Protein AF-A0A9D3VHL7-F1 (afdb_monomer)

Sequence (58 aa):
MCIRVVGASNRRYAYIGDVIVAVIKEAVPNTPLERLEVIRAVIVRTRKELKRDNGVII

Secondary structure (DSSP, 8-state):
-EEEETT-SS-----TT-EEEEE-S---TTSSPPTT-EEEEE----SS--B-TTS-B-

InterPro domains:
  IPR000218 Large ribosomal subunit protein uL14 [PF00238] (1-58)
  IPR000218 Large ribosomal subunit protein uL14 [PTHR11761] (1-58)
  IPR000218 Large ribosomal subunit protein uL14 [SM01374] (1-57)
  IPR036853 Large ribosomal subunit protein uL14 superfamily [G3DSA:2.40.150.20] (1-58)
  IPR036853 Large ribosomal subunit protein uL14 superfamily [SSF50193] (1-58)

Foldseek 3Di:
DFDAFPPDDDDPDDDAFTKTWDFACDDDPPDPDDHRDIDIDGHHDDPDWDQDPVRDTD

Solvent-accessible surface area (backbone atoms only — not comparable to full-atom values): 3846 Å² total; per-residue (Å²): 96,81,77,45,56,64,95,53,95,80,66,89,74,79,56,73,74,39,46,30,36,30,41,36,82,75,57,63,87,94,52,101,57,56,65,69,42,78,44,80,48,67,38,83,74,67,93,64,72,44,79,43,95,86,71,52,73,86

Mean predicted aligned error: 5.42 Å

Radius of gyration: 14.35 Å; Cα contacts (8 Å, |Δi|>4): 81; chains: 1; bounding box: 24×28×41 Å

Organism: NCBI:txid47602

Structure (mmCIF, N/CA/C/O backbone):
data_AF-A0A9D3VHL7-F1
#
_entry.id   AF-A0A9D3VHL7-F1
#
loop_
_atom_site.group_PDB
_atom_site.id
_atom_site.type_symbol
_atom_site.label_atom_id
_atom_site.label_alt_id
_atom_site.label_comp_id
_atom_site.label_asym_id
_atom_site.label_entity_id
_atom_site.label_seq_id
_atom_site.pdbx_PDB_ins_code
_atom_site.Cartn_x
_atom_site.Cartn_y
_atom_site.Cartn_z
_atom_site.occupancy
_atom_site.B_iso_or_equiv
_atom_site.auth_seq_id
_atom_site.auth_comp_id
_atom_site.auth_asym_id
_atom_site.auth_atom_id
_atom_site.pdbx_PDB_model_num
ATOM 1 N N . MET A 1 1 ? 4.046 -0.020 6.994 1.00 82.75 1 MET A N 1
ATOM 2 C CA . MET A 1 1 ? 4.317 -1.472 6.857 1.00 82.75 1 MET A CA 1
ATOM 3 C C . MET A 1 1 ? 3.349 -2.024 5.827 1.00 82.75 1 MET A C 1
ATOM 5 O O . MET A 1 1 ? 2.160 -1.770 5.968 1.00 82.75 1 MET A O 1
ATOM 9 N N . CYS A 1 2 ? 3.838 -2.710 4.794 1.00 76.81 2 CYS A N 1
ATOM 10 C CA . CYS A 1 2 ? 3.002 -3.238 3.711 1.00 76.81 2 CYS A CA 1
ATOM 11 C C . CYS A 1 2 ? 2.759 -4.730 3.937 1.00 76.81 2 CYS A C 1
ATOM 13 O O . CYS A 1 2 ? 3.704 -5.449 4.253 1.00 76.81 2 CYS A O 1
ATOM 15 N N . ILE A 1 3 ? 1.515 -5.180 3.788 1.00 81.12 3 ILE A N 1
ATOM 16 C CA . ILE A 1 3 ? 1.145 -6.584 4.002 1.00 81.12 3 ILE A CA 1
ATOM 17 C C . ILE A 1 3 ? 1.095 -7.314 2.664 1.00 81.12 3 ILE A C 1
ATOM 19 O O . ILE A 1 3 ? 1.698 -8.371 2.505 1.00 81.12 3 ILE A O 1
ATOM 23 N N . ARG A 1 4 ? 0.346 -6.763 1.701 1.00 87.06 4 ARG A N 1
ATOM 24 C CA . ARG A 1 4 ? 0.023 -7.466 0.457 1.00 87.06 4 ARG A CA 1
ATOM 25 C C . ARG A 1 4 ? -0.330 -6.507 -0.676 1.00 87.06 4 ARG A C 1
ATOM 27 O O . ARG A 1 4 ? -0.931 -5.463 -0.440 1.00 87.06 4 ARG A O 1
ATOM 34 N N . VAL A 1 5 ? -0.012 -6.900 -1.908 1.00 90.62 5 VAL A N 1
ATOM 35 C CA . VAL A 1 5 ? -0.487 -6.243 -3.137 1.00 90.62 5 VAL A CA 1
ATOM 36 C C . VAL A 1 5 ? -1.855 -6.810 -3.513 1.00 90.62 5 VAL A C 1
ATOM 38 O O . VAL A 1 5 ? -2.016 -8.028 -3.627 1.00 90.62 5 VAL A O 1
ATOM 41 N N . VAL A 1 6 ? -2.855 -5.945 -3.666 1.00 87.12 6 VAL A N 1
ATOM 42 C CA . VAL A 1 6 ? -4.227 -6.357 -3.992 1.00 87.12 6 VAL A CA 1
ATOM 43 C C . VAL A 1 6 ? -4.303 -6.786 -5.456 1.00 87.12 6 VAL A C 1
ATOM 45 O O . VAL A 1 6 ? -3.675 -6.184 -6.319 1.00 87.12 6 VAL A O 1
ATOM 48 N N . GLY A 1 7 ? -5.089 -7.827 -5.739 1.00 81.81 7 GLY A N 1
ATOM 49 C CA . GLY A 1 7 ? -5.374 -8.254 -7.112 1.00 81.81 7 GLY A CA 1
ATOM 50 C C . GLY A 1 7 ? -4.335 -9.187 -7.731 1.00 81.81 7 GLY A C 1
ATOM 51 O O . GLY A 1 7 ? -4.431 -9.492 -8.913 1.00 81.81 7 GLY A O 1
ATOM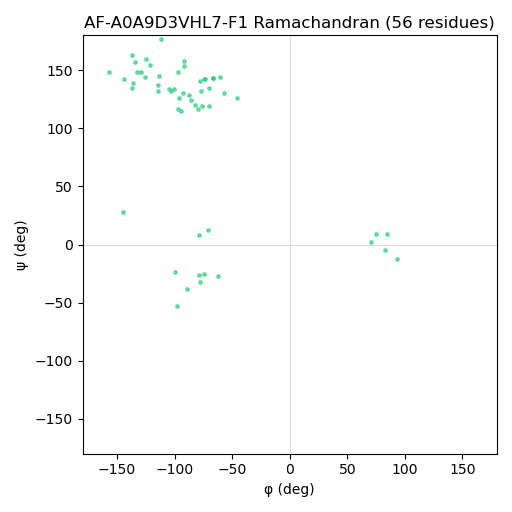 52 N N . ALA A 1 8 ? -3.367 -9.685 -6.956 1.00 75.75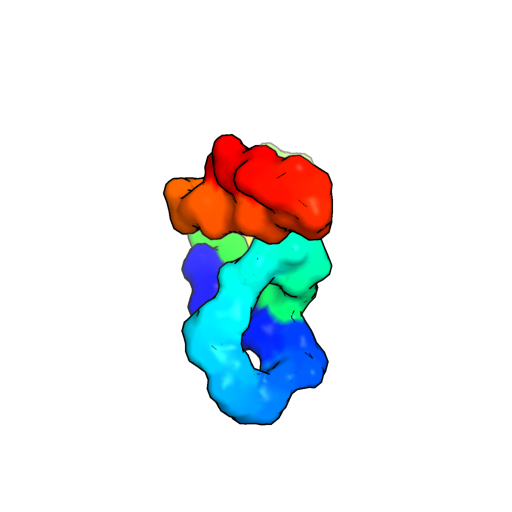 8 ALA A N 1
ATOM 53 C CA . ALA A 1 8 ? -2.411 -10.661 -7.458 1.00 75.75 8 ALA A CA 1
ATOM 54 C C . ALA A 1 8 ? -2.168 -11.816 -6.478 1.00 75.75 8 ALA A C 1
ATOM 56 O O . ALA A 1 8 ? -2.060 -11.628 -5.262 1.00 75.75 8 ALA A O 1
ATOM 57 N N . SER A 1 9 ? -2.075 -13.033 -7.024 1.00 77.38 9 SER A N 1
ATOM 58 C CA . SER A 1 9 ? -1.877 -14.248 -6.225 1.00 77.38 9 SER A CA 1
ATOM 59 C C . SER A 1 9 ? -0.428 -14.419 -5.756 1.00 77.38 9 SER A C 1
ATOM 61 O O . SER A 1 9 ? -0.225 -14.941 -4.671 1.00 77.38 9 SER A O 1
ATOM 63 N N . ASN A 1 10 ? 0.563 -13.961 -6.538 1.00 82.31 10 ASN A N 1
ATOM 64 C CA . ASN A 1 10 ? 1.999 -14.178 -6.278 1.00 82.31 10 ASN A CA 1
ATOM 65 C C . ASN A 1 10 ? 2.897 -12.994 -6.697 1.00 82.31 10 ASN A C 1
ATOM 67 O O . ASN A 1 10 ? 4.063 -13.170 -7.059 1.00 82.31 10 ASN A O 1
ATOM 71 N N . ARG A 1 11 ? 2.379 -11.760 -6.687 1.00 86.44 11 ARG A N 1
ATOM 72 C CA . ARG A 1 11 ? 3.202 -10.592 -7.044 1.00 86.44 11 ARG A CA 1
ATOM 73 C C . ARG A 1 11 ? 4.135 -10.251 -5.888 1.00 86.44 11 ARG A C 1
ATOM 75 O O . ARG A 1 11 ? 3.679 -9.940 -4.792 1.00 86.44 11 ARG A O 1
ATOM 82 N N . ARG A 1 12 ? 5.442 -10.307 -6.155 1.00 84.94 12 ARG A N 1
ATOM 83 C CA . ARG A 1 12 ? 6.497 -9.993 -5.175 1.00 84.94 12 ARG A CA 1
ATOM 84 C C . ARG A 1 12 ? 6.710 -8.492 -4.978 1.00 84.94 12 ARG A C 1
ATOM 86 O O . ARG A 1 12 ? 7.155 -8.084 -3.914 1.00 84.94 12 ARG A O 1
ATOM 93 N N . TYR A 1 13 ? 6.388 -7.684 -5.988 1.00 87.94 13 TYR A N 1
ATOM 94 C CA . TYR A 1 13 ? 6.616 -6.241 -5.985 1.00 87.94 13 TYR A CA 1
ATOM 95 C C . TYR A 1 13 ? 5.376 -5.486 -6.457 1.00 87.94 13 TYR A C 1
ATOM 97 O O . TYR A 1 13 ? 4.620 -5.985 -7.292 1.00 87.94 13 TYR A O 1
ATOM 105 N N . ALA A 1 14 ? 5.205 -4.283 -5.919 1.00 89.62 14 ALA A N 1
ATOM 106 C CA . ALA A 1 14 ? 4.224 -3.306 -6.363 1.00 89.62 14 ALA A CA 1
ATOM 107 C C . ALA A 1 14 ? 4.945 -2.096 -6.964 1.00 89.62 14 ALA A C 1
ATOM 109 O O . ALA A 1 14 ? 6.024 -1.716 -6.499 1.00 89.62 14 ALA A O 1
ATOM 110 N N . TYR A 1 15 ? 4.337 -1.508 -7.984 1.00 89.56 15 TYR A N 1
ATOM 111 C CA . TYR A 1 15 ? 4.814 -0.324 -8.687 1.00 89.56 15 TYR A CA 1
ATOM 112 C C . TYR A 1 15 ? 3.892 0.869 -8.420 1.00 89.56 15 TYR A C 1
ATOM 114 O O . TYR A 1 15 ? 2.881 0.765 -7.724 1.00 89.56 15 TYR A O 1
ATOM 122 N N . ILE A 1 16 ? 4.263 2.028 -8.960 1.00 91.06 16 ILE A N 1
ATOM 123 C CA . ILE A 1 16 ? 3.436 3.234 -8.894 1.00 91.06 16 ILE A CA 1
ATOM 124 C C . ILE A 1 16 ? 2.059 2.937 -9.509 1.00 91.06 16 ILE A C 1
ATOM 126 O O . ILE A 1 16 ? 1.972 2.385 -10.603 1.00 91.06 16 ILE A O 1
ATOM 130 N N . GLY A 1 17 ? 0.995 3.297 -8.791 1.00 89.38 17 GLY A N 1
ATOM 131 C CA . GLY A 1 17 ? -0.398 3.052 -9.172 1.00 89.38 17 GLY A CA 1
ATOM 132 C C . GLY A 1 17 ? -1.002 1.756 -8.623 1.00 89.38 17 GLY A C 1
ATOM 133 O O . GLY 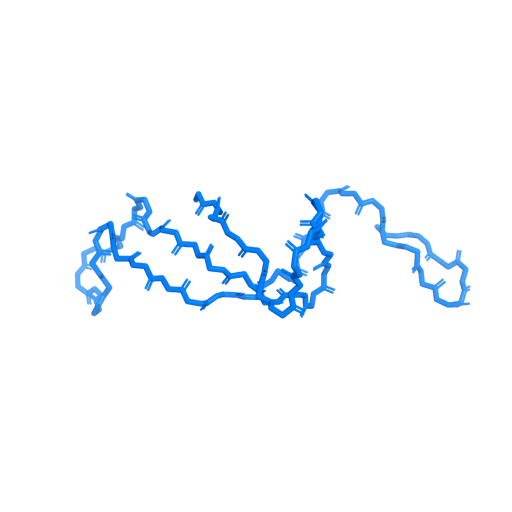A 1 17 ? -2.223 1.615 -8.636 1.00 89.38 17 GLY A O 1
ATOM 134 N N . ASP A 1 18 ? -0.198 0.836 -8.082 1.00 91.50 18 ASP A N 1
ATOM 135 C CA . ASP A 1 18 ? -0.728 -0.395 -7.492 1.00 91.50 18 ASP A CA 1
ATOM 136 C C . ASP A 1 18 ? -1.400 -0.132 -6.127 1.00 91.50 18 ASP A C 1
ATOM 138 O O . ASP A 1 18 ? -0.919 0.652 -5.296 1.00 91.50 18 ASP A O 1
ATOM 142 N N . VAL A 1 19 ? -2.502 -0.849 -5.878 1.00 92.06 19 VAL A N 1
ATOM 143 C CA . VAL A 1 19 ? -3.223 -0.847 -4.597 1.00 92.06 19 VAL A CA 1
ATOM 144 C C . VAL A 1 19 ? -2.625 -1.900 -3.668 1.00 92.06 1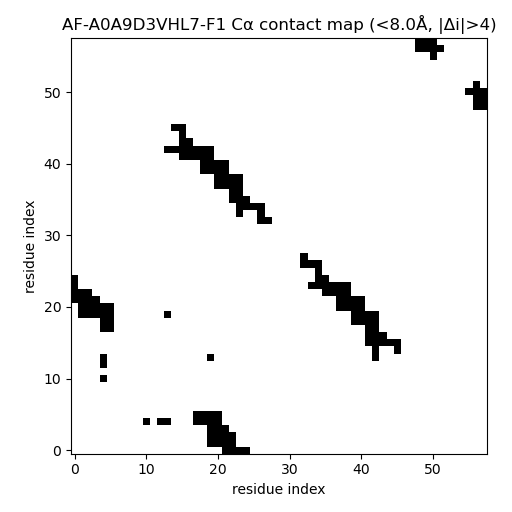9 VAL A C 1
ATOM 146 O O . VAL A 1 19 ? -2.523 -3.081 -4.011 1.00 92.06 19 VAL A O 1
ATOM 149 N N . ILE A 1 20 ? -2.286 -1.490 -2.452 1.00 93.19 20 ILE A N 1
ATOM 150 C CA . ILE A 1 20 ? -1.740 -2.351 -1.404 1.00 93.19 20 ILE A CA 1
ATOM 151 C C . ILE A 1 20 ? -2.620 -2.325 -0.156 1.00 93.19 20 ILE A C 1
ATOM 153 O O . ILE A 1 20 ? -3.326 -1.355 0.111 1.00 93.19 20 ILE A O 1
ATOM 157 N N . VAL A 1 21 ? -2.549 -3.397 0.628 1.00 93.12 21 VAL A N 1
ATOM 158 C CA . VAL A 1 21 ? -3.047 -3.441 2.005 1.00 93.12 21 VAL A CA 1
ATOM 159 C C . VAL A 1 21 ? -1.873 -3.168 2.938 1.00 93.12 21 VAL A C 1
ATOM 161 O O . VAL A 1 21 ? -0.834 -3.835 2.853 1.00 93.12 21 VAL A O 1
ATOM 164 N N . ALA A 1 22 ? -2.024 -2.179 3.812 1.00 93.19 22 ALA A N 1
ATOM 165 C CA . ALA A 1 22 ? -0.987 -1.710 4.722 1.00 93.19 22 ALA A CA 1
ATOM 166 C C . ALA A 1 22 ? -1.534 -1.516 6.141 1.00 93.19 22 ALA A C 1
ATOM 168 O O . ALA A 1 22 ? -2.731 -1.327 6.334 1.00 93.19 22 ALA A O 1
ATOM 169 N N . VAL A 1 23 ? -0.631 -1.552 7.123 1.00 93.94 23 VAL A N 1
ATOM 170 C CA . VAL A 1 23 ? -0.943 -1.259 8.532 1.00 93.94 23 VAL A CA 1
ATOM 171 C C . VAL A 1 23 ? -0.421 0.119 8.900 1.00 93.94 23 VAL A C 1
ATOM 173 O O . VAL A 1 23 ? 0.750 0.433 8.621 1.00 93.94 23 VAL A O 1
ATOM 176 N N . ILE A 1 24 ? -1.262 0.897 9.580 1.00 92.19 24 ILE A N 1
ATOM 177 C CA . ILE A 1 24 ? -0.894 2.187 10.161 1.00 92.19 24 ILE A CA 1
ATOM 178 C C . ILE A 1 24 ? 0.053 1.955 11.343 1.00 92.19 24 ILE A C 1
ATOM 180 O O . ILE A 1 24 ? -0.285 1.293 12.323 1.00 92.19 24 ILE A O 1
ATOM 184 N N . LYS A 1 25 ? 1.273 2.492 11.254 1.00 91.25 25 LYS A N 1
ATOM 185 C CA . LYS A 1 25 ? 2.257 2.435 12.351 1.00 91.25 25 LYS A CA 1
ATOM 186 C C . LYS A 1 25 ? 2.127 3.623 13.296 1.00 91.25 25 LYS A C 1
ATOM 188 O O . LYS A 1 25 ? 2.232 3.482 14.515 1.00 91.25 25 LYS A O 1
ATOM 193 N N . GLU A 1 26 ? 1.86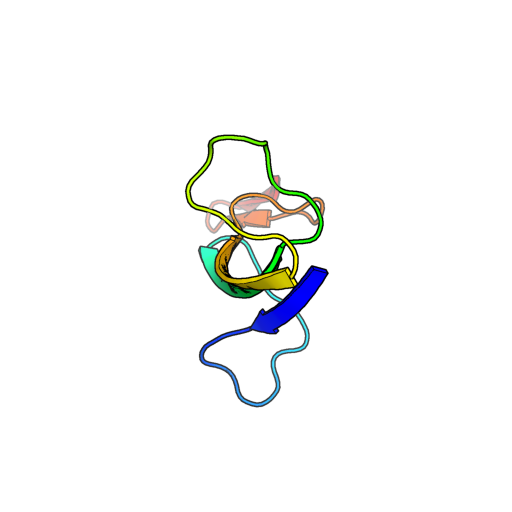1 4.786 12.727 1.00 90.38 26 GLU A N 1
ATOM 194 C CA . GLU A 1 26 ? 1.727 6.042 13.444 1.00 90.38 26 GLU A CA 1
ATOM 195 C C . GLU A 1 26 ? 0.527 6.784 12.877 1.00 90.38 26 GLU A C 1
ATOM 197 O O . GLU A 1 26 ? 0.337 6.822 11.662 1.00 90.38 26 GLU A O 1
ATOM 202 N N . ALA A 1 27 ? -0.287 7.320 13.777 1.00 89.56 27 ALA A N 1
ATOM 203 C CA . ALA A 1 27 ? -1.454 8.118 13.456 1.00 89.56 27 ALA A CA 1
ATOM 204 C C . ALA A 1 27 ? -1.333 9.447 14.201 1.00 89.56 27 ALA A C 1
ATOM 206 O O . ALA A 1 27 ? -0.821 9.494 15.323 1.00 89.56 27 ALA A O 1
ATOM 207 N N . VAL A 1 28 ? -1.786 10.522 13.561 1.00 92.00 28 VAL A N 1
ATOM 208 C CA . VAL A 1 28 ? -1.826 11.851 14.173 1.00 92.00 28 VAL A CA 1
ATOM 209 C C . VAL A 1 28 ? -3.029 11.899 15.126 1.00 92.00 28 VAL A C 1
ATOM 211 O O . VAL A 1 28 ? -4.126 11.501 14.722 1.00 92.00 28 VAL A O 1
ATOM 214 N N . PRO A 1 29 ? -2.870 12.373 16.375 1.00 84.31 29 PRO A N 1
ATOM 215 C CA . PRO A 1 29 ? -3.996 12.525 17.293 1.00 84.31 29 PRO A CA 1
ATOM 216 C C . PRO A 1 29 ? -5.033 13.503 16.714 1.00 84.31 29 PRO A C 1
ATOM 218 O O . PRO A 1 29 ? -4.665 14.479 16.064 1.00 84.31 29 PRO A O 1
ATOM 221 N N . ASN A 1 30 ? -6.324 13.245 16.951 1.00 86.94 30 ASN A N 1
ATOM 222 C CA . ASN A 1 30 ? -7.483 13.955 16.369 1.00 86.94 30 ASN A CA 1
ATOM 223 C C . ASN A 1 30 ? -7.803 13.640 14.899 1.00 86.94 30 ASN A C 1
ATOM 225 O O . ASN A 1 30 ? -8.662 14.292 14.307 1.00 86.94 30 ASN A O 1
ATOM 229 N N . THR A 1 31 ? -7.153 12.642 14.300 1.00 87.12 31 THR A N 1
ATOM 230 C CA . THR A 1 31 ? -7.629 12.067 13.035 1.00 87.12 31 THR A CA 1
ATOM 231 C C . THR A 1 31 ? -8.547 10.877 13.317 1.00 87.12 31 THR A C 1
ATOM 233 O O . THR A 1 31 ? -8.395 10.233 14.354 1.00 87.12 31 THR A O 1
ATOM 236 N N . PRO A 1 32 ? -9.486 10.546 12.415 1.00 89.31 32 PRO A N 1
ATOM 237 C CA . PRO A 1 32 ? -10.343 9.366 12.560 1.00 89.31 32 PRO A CA 1
ATOM 238 C C . PRO A 1 32 ? -9.590 8.037 12.343 1.00 89.31 32 PRO A C 1
ATOM 240 O O . PRO A 1 32 ? -10.227 7.010 12.154 1.00 89.31 32 PRO A O 1
ATOM 243 N N . LEU A 1 33 ? -8.253 8.057 12.301 1.00 87.88 33 LEU A N 1
ATOM 244 C CA . LEU A 1 33 ? -7.411 6.909 11.979 1.00 87.88 33 LEU A CA 1
ATOM 245 C C . LEU A 1 33 ? -6.795 6.328 13.248 1.00 87.88 33 LEU A C 1
ATOM 247 O O . LEU A 1 33 ? -6.182 7.054 14.038 1.00 87.88 33 LEU A O 1
ATOM 251 N N . GLU A 1 34 ? -6.880 5.011 13.400 1.00 87.19 34 GLU A N 1
ATOM 252 C CA . GLU A 1 34 ? -6.310 4.314 14.549 1.00 87.19 34 GLU A CA 1
ATOM 253 C C . GLU A 1 34 ? -4.928 3.723 14.235 1.00 87.19 34 GLU A C 1
ATOM 255 O O . GLU A 1 34 ? -4.610 3.305 13.116 1.00 87.19 34 GLU A O 1
ATOM 260 N N . ARG A 1 35 ? -4.056 3.657 15.249 1.00 88.56 35 ARG A N 1
ATOM 261 C CA . ARG A 1 35 ? -2.808 2.887 15.126 1.00 88.56 35 ARG A CA 1
ATOM 262 C C . ARG A 1 35 ? -3.172 1.408 15.007 1.00 88.56 35 ARG A C 1
ATOM 264 O O . ARG A 1 35 ? -4.070 0.945 15.693 1.00 88.56 35 ARG A O 1
ATOM 271 N N . LEU A 1 36 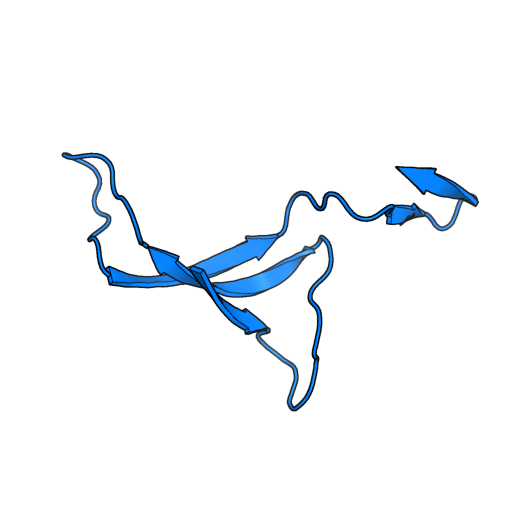? -2.420 0.664 14.195 1.00 89.19 36 LEU A N 1
ATOM 272 C CA . LEU A 1 36 ? -2.628 -0.763 13.901 1.00 89.19 36 LEU A CA 1
ATOM 273 C C . LEU A 1 36 ? -3.853 -1.100 13.038 1.00 89.19 36 LEU A C 1
ATOM 275 O O . LEU A 1 36 ? -4.043 -2.273 12.715 1.00 89.19 36 LEU A O 1
ATOM 279 N N . GLU A 1 37 ? -4.615 -0.111 12.577 1.00 92.25 37 GLU A N 1
ATOM 280 C CA . GLU A 1 37 ? -5.687 -0.344 11.613 1.00 92.25 37 GLU A CA 1
ATOM 281 C C . GLU A 1 37 ? -5.129 -0.798 10.249 1.00 92.25 37 GLU A C 1
ATOM 283 O O . GLU A 1 37 ? -4.059 -0.358 9.799 1.00 92.25 37 GLU A O 1
ATOM 288 N N . VAL A 1 38 ? -5.855 -1.709 9.592 1.00 92.19 38 VAL A N 1
ATOM 289 C CA . VAL A 1 38 ? -5.514 -2.248 8.271 1.00 92.19 38 VAL A CA 1
ATOM 290 C C . VAL A 1 38 ? -6.293 -1.493 7.202 1.00 92.19 38 VAL A C 1
ATOM 292 O O . VAL A 1 38 ? -7.514 -1.592 7.129 1.00 92.19 38 VAL A O 1
ATOM 295 N N . ILE A 1 39 ? -5.578 -0.797 6.320 1.00 92.50 39 ILE A N 1
ATOM 296 C CA . ILE A 1 39 ? -6.173 0.057 5.287 1.00 92.50 39 ILE A CA 1
ATOM 297 C C . ILE A 1 39 ? -5.698 -0.315 3.881 1.00 92.50 39 ILE A C 1
ATOM 299 O O . ILE A 1 39 ? -4.641 -0.925 3.685 1.00 92.50 39 ILE A O 1
ATOM 303 N N . ARG A 1 40 ? -6.480 0.092 2.876 1.00 93.31 40 ARG A N 1
ATOM 304 C CA . ARG A 1 40 ? -6.088 0.044 1.461 1.00 93.31 40 ARG A CA 1
ATOM 305 C C . ARG A 1 40 ? -5.471 1.381 1.065 1.00 93.31 40 ARG A C 1
ATOM 307 O O . ARG A 1 40 ? -6.061 2.426 1.309 1.00 93.31 40 ARG A O 1
ATOM 314 N N . ALA A 1 41 ? -4.307 1.336 0.431 1.00 92.25 41 ALA A N 1
ATOM 315 C CA . ALA A 1 41 ? -3.570 2.517 -0.006 1.00 92.25 41 ALA A CA 1
ATOM 316 C C . ALA A 1 41 ? -3.012 2.330 -1.422 1.00 92.25 41 ALA A C 1
ATOM 318 O O . ALA A 1 41 ? -2.911 1.205 -1.911 1.00 92.25 41 ALA A O 1
ATOM 319 N N . VAL A 1 42 ? -2.629 3.432 -2.070 1.00 94.38 42 VAL A N 1
ATOM 320 C CA . VAL A 1 42 ? -2.028 3.442 -3.415 1.00 94.38 42 VAL A CA 1
ATOM 321 C C . VAL A 1 42 ? -0.586 3.928 -3.333 1.00 94.38 42 VAL A C 1
ATOM 323 O O . VAL A 1 42 ? -0.290 4.904 -2.641 1.00 94.38 42 VAL A O 1
ATOM 326 N N . ILE A 1 43 ? 0.318 3.269 -4.057 1.00 92.19 43 ILE A N 1
ATOM 327 C CA . ILE A 1 43 ? 1.711 3.711 -4.167 1.00 92.19 43 ILE A CA 1
ATOM 328 C C . ILE A 1 43 ? 1.800 4.854 -5.179 1.00 92.19 43 ILE A C 1
ATOM 330 O O . ILE A 1 43 ? 1.559 4.661 -6.366 1.00 92.19 43 ILE A O 1
ATOM 334 N N . VAL A 1 44 ? 2.198 6.040 -4.720 1.00 93.56 44 VAL A N 1
ATOM 335 C CA . VAL A 1 44 ? 2.342 7.228 -5.582 1.00 93.56 44 VAL A CA 1
ATOM 336 C C . VAL A 1 44 ? 3.782 7.512 -6.000 1.00 93.56 44 VAL A C 1
ATOM 338 O O . VAL A 1 44 ? 4.011 8.170 -7.009 1.00 93.56 44 VAL A O 1
ATOM 341 N N . ARG A 1 45 ? 4.768 7.038 -5.230 1.00 91.81 45 ARG A N 1
ATOM 3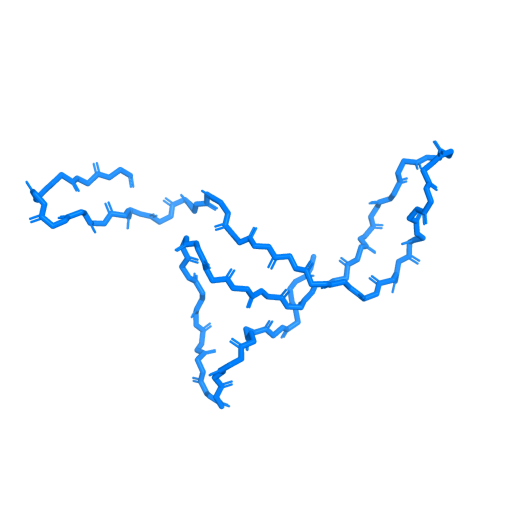42 C CA . ARG A 1 45 ? 6.194 7.263 -5.49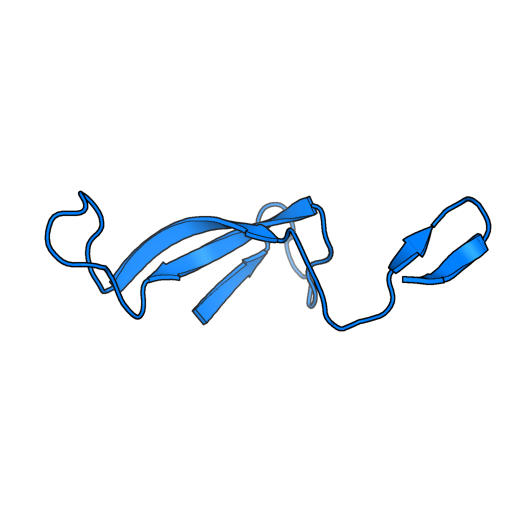8 1.00 91.81 45 ARG A CA 1
ATOM 343 C C . ARG A 1 45 ? 7.014 6.043 -5.111 1.00 91.81 45 ARG A C 1
ATOM 345 O O . ARG A 1 45 ? 6.758 5.421 -4.082 1.00 91.81 45 ARG A O 1
ATOM 352 N N . THR A 1 46 ? 8.032 5.752 -5.908 1.00 91.81 46 THR A N 1
ATO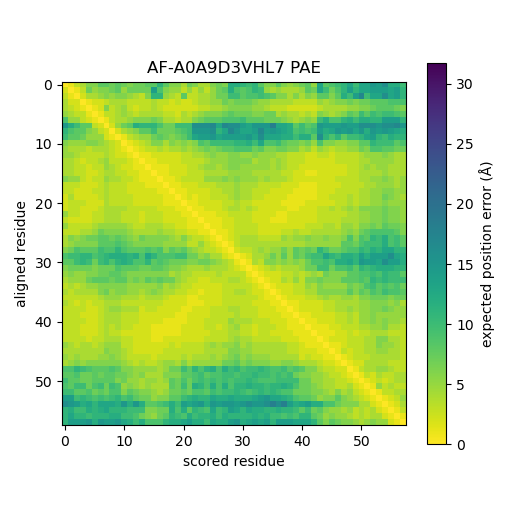M 353 C CA . THR A 1 46 ? 9.033 4.717 -5.642 1.00 91.81 46 THR A CA 1
ATOM 354 C C . THR A 1 46 ? 10.425 5.308 -5.806 1.00 91.81 46 THR A C 1
ATOM 356 O O . THR A 1 46 ? 10.626 6.196 -6.622 1.00 91.81 46 THR A O 1
ATOM 359 N N . ARG A 1 47 ? 11.402 4.808 -5.040 1.00 90.12 47 ARG A N 1
ATOM 360 C CA . ARG A 1 47 ? 12.820 5.150 -5.257 1.00 90.12 47 ARG A CA 1
ATOM 361 C C . ARG A 1 47 ? 13.395 4.446 -6.489 1.00 90.12 47 ARG A C 1
ATOM 363 O O . ARG A 1 47 ? 14.392 4.885 -7.044 1.00 90.12 47 ARG A O 1
ATOM 370 N N . LYS A 1 48 ? 12.809 3.308 -6.867 1.00 87.62 48 LYS A N 1
ATOM 371 C CA . LYS A 1 48 ? 13.191 2.603 -8.084 1.00 87.62 48 LYS A CA 1
ATOM 372 C C . LYS A 1 48 ? 12.737 3.423 -9.286 1.00 87.62 48 LYS A C 1
ATOM 374 O O . LYS A 1 48 ? 11.586 3.855 -9.310 1.00 87.62 48 LYS A O 1
ATOM 379 N N . GLU A 1 49 ? 13.649 3.541 -10.242 1.00 86.06 49 GLU A N 1
ATOM 380 C CA . GLU A 1 49 ? 13.438 4.130 -11.557 1.00 86.06 49 GLU A CA 1
ATOM 381 C C . GLU A 1 49 ? 12.140 3.640 -12.215 1.00 86.06 49 GLU A C 1
ATOM 383 O O . GLU A 1 49 ? 11.920 2.431 -12.369 1.00 86.06 49 GLU A O 1
ATOM 388 N N . LEU A 1 50 ? 11.295 4.584 -12.618 1.00 86.31 50 LEU A N 1
ATOM 389 C CA . LEU A 1 50 ? 10.107 4.364 -13.425 1.00 86.31 50 LEU A CA 1
ATOM 390 C C . LEU A 1 50 ? 10.461 4.591 -14.894 1.00 86.31 50 LEU A C 1
ATOM 392 O O . LEU A 1 50 ? 10.729 5.715 -15.315 1.00 86.31 50 LEU A O 1
ATOM 396 N N . LYS A 1 51 ? 10.394 3.525 -15.691 1.00 86.12 51 LYS A N 1
ATOM 397 C CA . LYS A 1 51 ? 10.513 3.621 -17.145 1.00 86.12 51 LYS A CA 1
ATOM 398 C C . LYS A 1 51 ? 9.163 4.012 -17.738 1.00 86.12 51 LYS A C 1
ATOM 400 O O . LYS A 1 51 ? 8.185 3.289 -17.559 1.00 86.12 51 LYS A O 1
ATOM 405 N N . ARG A 1 52 ? 9.114 5.145 -18.433 1.00 84.94 52 ARG A N 1
ATOM 406 C CA . ARG A 1 52 ? 7.940 5.572 -19.201 1.00 84.94 52 ARG A CA 1
ATOM 407 C C . ARG A 1 52 ? 8.022 5.089 -20.646 1.00 84.94 52 ARG A C 1
ATOM 409 O O . ARG A 1 52 ? 9.108 4.834 -21.167 1.00 84.94 52 ARG A O 1
ATOM 416 N N . ASP A 1 53 ? 6.867 5.015 -21.300 1.00 85.44 53 ASP A N 1
ATOM 417 C CA . ASP A 1 53 ? 6.733 4.541 -22.687 1.00 85.44 53 ASP A CA 1
ATOM 418 C C . ASP A 1 53 ? 7.491 5.423 -23.687 1.00 85.44 53 ASP A C 1
ATOM 420 O O . ASP A 1 53 ? 7.978 4.952 -24.710 1.00 85.44 53 ASP A O 1
ATOM 424 N N . ASN A 1 54 ? 7.665 6.701 -23.350 1.00 87.25 54 ASN A N 1
ATOM 425 C CA . ASN A 1 54 ? 8.452 7.663 -24.118 1.00 87.25 54 ASN A CA 1
ATOM 426 C C . ASN A 1 54 ? 9.977 7.544 -23.901 1.00 87.25 54 ASN A C 1
ATOM 428 O O . ASN A 1 54 ? 10.722 8.409 -24.352 1.00 87.25 54 ASN A O 1
ATOM 432 N N . GLY A 1 55 ? 10.451 6.514 -23.194 1.00 84.12 55 GLY A N 1
ATOM 433 C CA . GLY A 1 55 ? 11.875 6.244 -22.968 1.00 84.12 55 GLY A CA 1
ATOM 434 C C . GLY A 1 55 ? 12.517 7.025 -21.818 1.00 84.12 55 GLY A C 1
ATOM 435 O O . GLY A 1 55 ? 13.671 6.762 -21.484 1.00 84.12 55 GLY A O 1
ATOM 436 N N . VAL A 1 56 ? 11.788 7.943 -21.178 1.00 88.50 56 VAL A N 1
ATOM 437 C CA . VAL A 1 56 ? 12.282 8.726 -20.035 1.00 88.50 56 VAL A CA 1
ATOM 438 C C . VAL A 1 56 ? 12.254 7.884 -18.753 1.00 88.50 56 VAL A C 1
ATOM 440 O O . VAL A 1 56 ? 11.307 7.128 -18.518 1.00 88.50 56 VAL A O 1
ATOM 443 N N . ILE A 1 57 ? 13.286 8.039 -17.919 1.00 84.44 57 ILE A N 1
ATOM 444 C CA . ILE A 1 57 ? 13.447 7.358 -16.629 1.00 84.44 57 ILE A CA 1
ATOM 445 C C . ILE A 1 57 ? 13.390 8.397 -15.499 1.00 84.44 57 ILE A C 1
ATOM 447 O O . ILE A 1 57 ? 14.034 9.440 -15.605 1.00 84.44 57 ILE A O 1
ATOM 451 N N . ILE A 1 58 ? 12.603 8.126 -14.450 1.00 77.38 58 ILE A N 1
ATOM 452 C CA . ILE A 1 58 ? 12.397 9.002 -13.273 1.00 77.38 58 ILE A CA 1
ATOM 453 C C . ILE A 1 58 ? 12.641 8.230 -11.987 1.00 77.38 58 ILE A C 1
ATOM 455 O O . ILE A 1 58 ? 12.155 7.082 -11.924 1.00 77.38 58 ILE A O 1
#

Nearest PDB structures (foldseek):
  6eri-assembly1_AK  TM=9.574E-01  e=1.114E-05  Spinacia oleracea
  8fn2-assembly1_M  TM=9.578E-01  e=2.127E-04  Borreliella burgdorferi B31
  4xej-assembly1_AL14  TM=9.455E-01  e=7.667E-04  Thermus thermophilus HB27
  4v9j-assembly1_BO  TM=9.338E-01  e=9.908E-04  Thermus thermophilus HB27
  8uua-assembly1_M  TM=9.530E-01  e=3.142E-03  Listeria innocua

pLDDT: mean 88.09, std 4.51, range [75.75, 94.38]